Protein AF-A0AAQ4DDY5-F1 (afdb_monomer_lite)

Foldseek 3Di:
DVVVLCVVDFFPPADFQDPPAADADDQDWHWRKAWPVRFTWTWHQPLVQQWIWTDGPVDIDIAHLQQFPDKDWDADVVRNQFIWIWTFGGDDPVGTDIIIMTRHGPNHSVNVCVSSVD

pLDDT: mean 92.32, std 4.43, range [62.75, 96.56]

Secondary structure (DSSP, 8-state):
-HHHHHTT-S-TTPPPP-TT--PPPPSSPEEEEEETTS-EEEEEEEGGGTEEEEE-SS-EEEEEGGGEEEEEEEEETTEEEEEEEEEEESSSGGG-EEEEEEEEEHHHHHHHHHHHH-

InterPro domains:
  IPR039120 Ubiquitin domain-containing protein UBFD1 [PTHR16470] (1-117)
  IPR057455 UBFD1, PH-like C-terminal domain [PF25343] (5-118)

Sequence (118 aa):
KHKNIVADGVPEDAIPGILNVNDPLPTQPLKGMLNGLKQKVRLTFKLEKDEVWISTKEDTEKISIDVIQAVVSEPIEKHEEYHIMGLRVGPSEKLSVWTYIYWVPAQYVKAIKDHILG

Radius of gyration: 13.37 Å; chains: 1; bounding box: 35×29×31 Å

Organism: Amblyomma americanum (NCBI:txid6943)

Structure (mmCIF, N/CA/C/O backbone):
data_AF-A0AAQ4DDY5-F1
#
_entry.id   AF-A0AAQ4DDY5-F1
#
loop_
_atom_site.group_PDB
_atom_site.id
_atom_site.type_symbol
_atom_site.label_atom_id
_atom_site.label_alt_id
_atom_site.label_comp_id
_atom_site.label_asym_id
_atom_site.label_entity_id
_atom_site.label_seq_id
_atom_site.pdbx_PDB_ins_code
_atom_site.Cartn_x
_atom_site.Cartn_y
_atom_site.Cartn_z
_atom_site.occupancy
_atom_site.B_iso_or_equiv
_atom_site.auth_seq_id
_atom_site.auth_comp_id
_atom_site.auth_asym_id
_atom_site.auth_atom_id
_atom_site.pdbx_PDB_model_num
ATOM 1 N N . LYS A 1 1 ? 0.607 14.808 -10.013 1.00 62.75 1 LYS A N 1
ATOM 2 C CA . LYS A 1 1 ? 1.351 14.339 -8.816 1.00 62.75 1 LYS A CA 1
ATOM 3 C C . LYS A 1 1 ? 1.897 12.923 -9.007 1.00 62.75 1 LYS A C 1
ATOM 5 O O . LYS A 1 1 ? 3.100 12.776 -8.866 1.00 62.75 1 LYS A O 1
ATOM 10 N N . HIS A 1 2 ? 1.090 11.945 -9.444 1.00 84.25 2 HIS A N 1
ATOM 11 C CA . HIS A 1 2 ? 1.539 10.561 -9.699 1.00 84.25 2 HIS A CA 1
ATOM 12 C C . HIS A 1 2 ? 2.786 10.444 -10.600 1.00 84.25 2 HIS A C 1
ATOM 14 O O . HIS A 1 2 ? 3.753 9.793 -10.219 1.00 84.25 2 HIS A O 1
ATOM 20 N N . LYS A 1 3 ? 2.813 11.168 -11.734 1.00 77.44 3 LYS A N 1
ATOM 21 C CA . LYS A 1 3 ? 3.939 11.159 -12.692 1.00 77.44 3 LYS A CA 1
ATOM 22 C C . LYS A 1 3 ? 5.302 11.472 -12.059 1.00 77.44 3 LYS A C 1
ATOM 24 O O . LYS A 1 3 ? 6.290 10.855 -12.423 1.00 77.44 3 LYS A O 1
ATOM 29 N N . ASN A 1 4 ? 5.352 12.382 -11.083 1.00 84.81 4 ASN A N 1
ATOM 30 C CA . ASN A 1 4 ? 6.608 12.789 -10.444 1.00 84.81 4 ASN A CA 1
ATOM 31 C C . ASN A 1 4 ? 7.135 11.755 -9.443 1.00 84.81 4 ASN A C 1
ATOM 33 O O . ASN A 1 4 ? 8.293 11.840 -9.066 1.00 84.81 4 ASN A O 1
ATOM 37 N N . ILE A 1 5 ? 6.282 10.864 -8.934 1.00 87.75 5 ILE A N 1
ATOM 38 C CA . ILE A 1 5 ? 6.675 9.810 -7.987 1.00 87.75 5 ILE A CA 1
ATOM 39 C C . ILE A 1 5 ? 7.175 8.598 -8.767 1.00 87.75 5 ILE A C 1
ATOM 41 O O . ILE A 1 5 ? 8.190 8.016 -8.415 1.00 87.75 5 ILE A O 1
ATOM 45 N N . VAL A 1 6 ? 6.497 8.273 -9.869 1.00 88.88 6 VAL A N 1
ATOM 46 C CA . VAL A 1 6 ? 6.915 7.205 -10.783 1.00 88.88 6 VAL A CA 1
ATOM 47 C C . VAL A 1 6 ? 8.229 7.548 -11.494 1.00 88.88 6 VAL A C 1
ATOM 49 O O . VAL A 1 6 ? 9.063 6.674 -11.695 1.00 88.88 6 VAL A O 1
ATOM 52 N N . ALA A 1 7 ? 8.443 8.819 -11.849 1.00 87.44 7 ALA A N 1
ATOM 53 C CA . ALA A 1 7 ? 9.658 9.255 -12.539 1.00 87.44 7 ALA A CA 1
ATOM 54 C C . ALA A 1 7 ? 10.951 9.052 -11.728 1.00 87.44 7 ALA A C 1
ATOM 56 O O . ALA A 1 7 ? 12.015 8.938 -12.330 1.00 87.44 7 ALA A O 1
ATOM 57 N N . ASP A 1 8 ? 10.864 8.984 -10.395 1.00 87.94 8 ASP A N 1
ATOM 58 C CA . ASP A 1 8 ? 12.020 8.722 -9.525 1.00 87.94 8 ASP A CA 1
ATOM 59 C C . ASP A 1 8 ? 12.492 7.255 -9.602 1.00 87.94 8 ASP A C 1
ATOM 61 O O . ASP A 1 8 ? 13.575 6.932 -9.119 1.00 87.94 8 ASP A O 1
ATOM 65 N N . GLY A 1 9 ? 11.702 6.377 -10.230 1.00 89.88 9 GLY A N 1
ATOM 66 C CA . GLY A 1 9 ? 12.011 4.963 -10.403 1.00 89.88 9 GLY A CA 1
ATOM 67 C C . GLY A 1 9 ? 11.546 4.072 -9.250 1.00 89.88 9 GLY A C 1
ATOM 68 O O . GLY A 1 9 ? 10.992 4.526 -8.244 1.00 89.88 9 GLY A O 1
ATOM 69 N N . VAL A 1 10 ? 11.751 2.767 -9.442 1.00 91.94 10 VAL A N 1
ATOM 70 C CA . VAL A 1 10 ? 11.396 1.721 -8.475 1.00 91.94 10 VAL A CA 1
ATOM 71 C C . VAL A 1 10 ? 12.253 1.882 -7.208 1.00 91.94 10 VAL A C 1
ATOM 73 O O . VAL A 1 10 ? 13.475 2.004 -7.321 1.00 91.94 10 VAL A O 1
ATOM 76 N N . PRO A 1 11 ? 11.665 1.862 -5.997 1.00 92.56 11 PRO A N 1
ATOM 77 C CA . PRO A 1 11 ? 12.426 1.890 -4.751 1.00 92.56 11 PRO A CA 1
ATOM 78 C C . PRO A 1 11 ? 13.407 0.716 -4.641 1.00 92.56 11 PRO A C 1
ATOM 80 O O . PRO A 1 11 ? 13.063 -0.416 -4.963 1.00 92.56 11 PRO A O 1
ATOM 83 N N . GLU A 1 12 ? 14.609 0.955 -4.111 1.00 90.31 12 GLU A N 1
ATOM 84 C CA . GLU A 1 12 ? 15.647 -0.087 -3.967 1.00 90.31 12 GLU A CA 1
ATOM 85 C C . GLU A 1 12 ? 15.216 -1.281 -3.099 1.00 90.31 12 GLU A C 1
ATOM 87 O O . GLU A 1 12 ? 15.708 -2.393 -3.266 1.00 90.31 12 GLU A O 1
ATOM 92 N N . ASP A 1 13 ? 14.306 -1.052 -2.151 1.00 89.81 13 ASP A N 1
ATOM 93 C CA . ASP A 1 13 ? 13.753 -2.063 -1.251 1.00 89.81 13 ASP A CA 1
ATOM 94 C C . ASP A 1 13 ? 12.390 -2.607 -1.704 1.00 89.81 13 ASP A C 1
ATOM 96 O O . ASP A 1 13 ? 11.727 -3.301 -0.925 1.00 89.81 13 ASP A O 1
ATOM 100 N N . ALA A 1 14 ? 11.964 -2.290 -2.935 1.00 91.00 14 ALA A N 1
ATOM 101 C CA . ALA A 1 14 ? 10.747 -2.826 -3.529 1.00 91.00 14 ALA A CA 1
ATOM 102 C C . ALA A 1 14 ? 10.810 -4.352 -3.602 1.00 91.00 14 ALA A C 1
ATOM 104 O O . ALA A 1 14 ? 11.801 -4.953 -4.023 1.00 91.00 14 ALA A O 1
ATOM 105 N N . ILE A 1 15 ? 9.720 -4.990 -3.182 1.00 91.94 15 ILE A N 1
ATOM 106 C CA . ILE A 1 15 ? 9.529 -6.418 -3.421 1.00 91.94 15 ILE A CA 1
ATOM 107 C C . ILE A 1 15 ? 9.379 -6.615 -4.935 1.00 91.94 15 ILE A C 1
ATOM 109 O O . ILE A 1 15 ? 8.557 -5.917 -5.525 1.00 91.94 15 ILE A O 1
ATOM 113 N N . PRO A 1 16 ? 10.106 -7.560 -5.557 1.00 92.06 16 PRO A N 1
ATOM 114 C CA . PRO A 1 16 ? 9.982 -7.819 -6.985 1.00 92.06 16 PRO A CA 1
ATOM 115 C C . PRO A 1 16 ? 8.531 -8.075 -7.404 1.00 92.06 16 PRO A C 1
ATOM 117 O O . PRO A 1 16 ? 7.855 -8.947 -6.847 1.00 92.06 16 PRO A O 1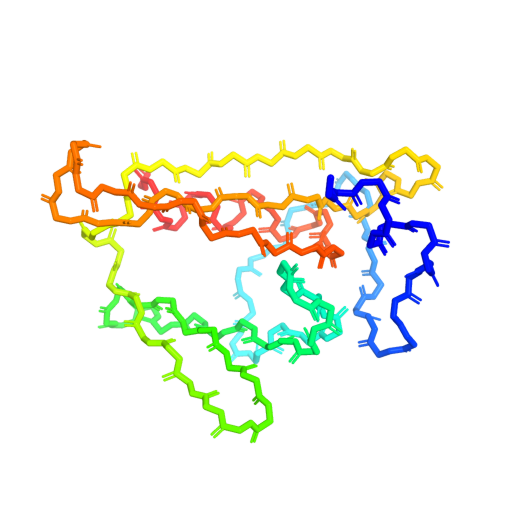
ATOM 120 N N . GLY A 1 17 ? 8.061 -7.309 -8.386 1.00 91.25 17 GLY A N 1
ATOM 121 C CA . GLY A 1 17 ? 6.783 -7.540 -9.048 1.00 91.25 17 GLY A CA 1
ATOM 122 C C . GLY A 1 17 ? 6.822 -8.799 -9.911 1.00 91.25 17 GLY A C 1
ATOM 123 O O . GLY A 1 17 ? 7.786 -9.023 -10.644 1.00 91.25 17 GLY A O 1
ATOM 124 N N . ILE A 1 18 ? 5.773 -9.620 -9.837 1.00 93.25 18 ILE A N 1
ATOM 125 C CA . ILE A 1 18 ? 5.608 -10.804 -10.687 1.00 93.25 18 ILE A CA 1
ATOM 126 C C . ILE A 1 18 ? 4.283 -10.682 -11.435 1.00 93.25 18 ILE A C 1
ATOM 128 O O . ILE A 1 18 ? 3.209 -10.647 -10.836 1.00 93.25 18 ILE A O 1
ATOM 132 N N . LEU A 1 19 ? 4.364 -10.611 -12.762 1.00 92.31 19 LEU A N 1
ATOM 133 C CA . LEU A 1 19 ? 3.193 -10.530 -13.631 1.00 92.31 19 LEU A CA 1
ATOM 134 C C . LEU A 1 19 ? 2.459 -11.870 -13.716 1.00 92.31 19 LEU A C 1
ATOM 136 O O . LEU A 1 19 ? 3.074 -12.933 -13.673 1.00 92.31 19 LEU A O 1
ATOM 140 N N . ASN A 1 20 ? 1.141 -11.804 -13.924 1.00 9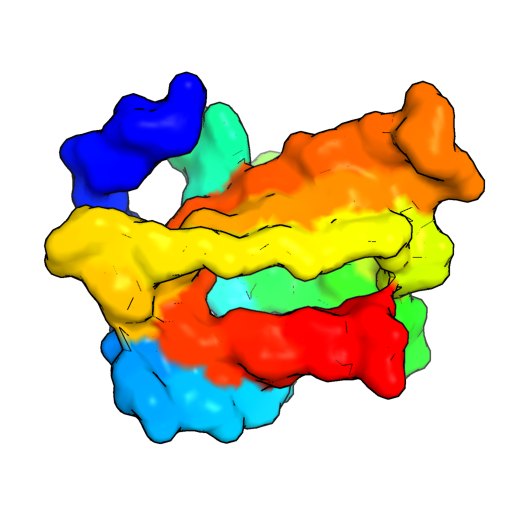0.81 20 ASN A N 1
ATOM 141 C CA . ASN A 1 20 ? 0.261 -12.962 -14.136 1.00 90.81 20 ASN A CA 1
ATOM 142 C C . ASN A 1 20 ? 0.246 -13.986 -12.985 1.00 90.81 20 ASN A C 1
ATOM 144 O O . ASN A 1 20 ? -0.177 -15.127 -13.173 1.00 90.81 20 ASN A O 1
ATOM 148 N N . VAL A 1 21 ? 0.676 -13.577 -11.792 1.00 93.50 21 VAL A N 1
ATOM 149 C CA . VAL A 1 21 ? 0.615 -14.367 -10.559 1.00 93.50 21 VAL A CA 1
ATOM 150 C C . VAL A 1 21 ? -0.362 -13.693 -9.602 1.00 93.50 21 VAL A C 1
ATOM 152 O O . VAL A 1 21 ? -0.495 -12.476 -9.613 1.00 93.50 21 VAL A O 1
ATOM 155 N N . ASN A 1 22 ? -1.073 -14.484 -8.800 1.00 92.81 22 ASN A N 1
ATOM 156 C CA . ASN A 1 22 ? -1.950 -13.987 -7.742 1.00 92.81 22 ASN A CA 1
ATOM 157 C C . ASN A 1 22 ? -1.531 -14.650 -6.433 1.00 92.81 22 ASN A C 1
ATOM 159 O O . ASN A 1 22 ? -1.990 -15.749 -6.119 1.00 92.81 22 ASN A O 1
ATOM 163 N N . ASP A 1 23 ? -0.640 -13.991 -5.704 1.00 93.94 23 ASP A N 1
ATOM 164 C CA . ASP A 1 23 ? -0.170 -14.478 -4.415 1.00 93.94 23 ASP A CA 1
ATOM 165 C C . ASP A 1 23 ? -1.165 -14.098 -3.310 1.00 93.94 23 ASP A C 1
ATOM 167 O O . ASP A 1 23 ? -1.776 -13.023 -3.360 1.00 93.94 23 ASP A O 1
ATOM 171 N N . PRO A 1 24 ? -1.339 -14.952 -2.287 1.00 93.06 24 PRO A N 1
ATOM 172 C CA . PRO A 1 24 ? -2.130 -14.591 -1.121 1.00 93.06 24 PRO A CA 1
ATOM 173 C C . PRO A 1 24 ? -1.490 -13.413 -0.376 1.00 93.06 24 PRO A C 1
ATOM 175 O O . PRO A 1 24 ? -0.285 -13.166 -0.480 1.00 93.06 24 PRO A O 1
ATOM 178 N N . LEU A 1 25 ? -2.289 -12.707 0.430 1.00 91.12 25 LEU A N 1
ATOM 179 C CA . LEU A 1 25 ? -1.754 -11.669 1.307 1.00 91.12 25 LEU A CA 1
ATOM 180 C C . LEU A 1 25 ? -0.682 -12.265 2.233 1.00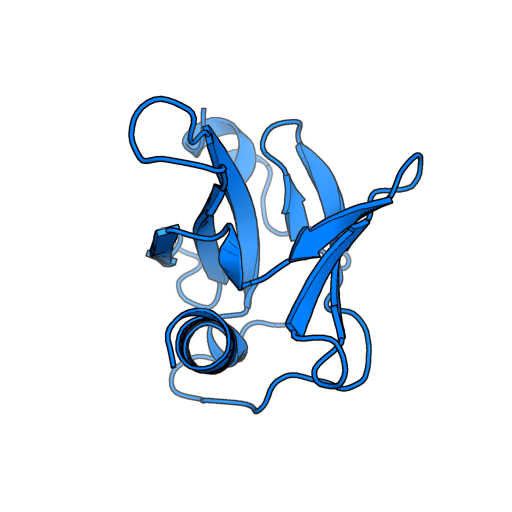 91.12 25 LEU A C 1
ATOM 182 O O . LEU A 1 25 ? -0.952 -13.248 2.931 1.00 91.12 25 LEU A O 1
ATOM 186 N N . PRO A 1 26 ? 0.534 -11.696 2.263 1.00 87.81 26 PRO A N 1
ATOM 187 C CA . PRO A 1 26 ? 1.601 -12.238 3.081 1.00 87.81 26 PRO A CA 1
ATOM 188 C C . PRO A 1 26 ? 1.346 -11.963 4.564 1.00 87.81 26 PRO A C 1
ATOM 190 O O . PRO A 1 26 ? 0.778 -10.942 4.950 1.00 87.81 26 PRO A O 1
ATOM 193 N N . THR A 1 27 ? 1.849 -12.851 5.422 1.00 86.69 27 THR A N 1
ATOM 194 C CA . THR A 1 27 ? 1.848 -12.652 6.883 1.00 86.69 27 THR A CA 1
ATOM 195 C C . THR A 1 27 ? 2.861 -11.595 7.330 1.00 86.69 27 THR A C 1
ATOM 197 O O . THR A 1 27 ? 2.757 -11.044 8.428 1.00 86.69 27 THR A O 1
ATOM 200 N N . GLN A 1 28 ? 3.852 -11.310 6.482 1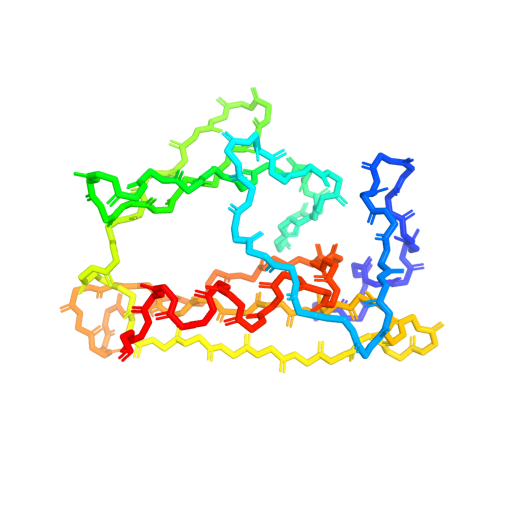.00 89.75 28 GLN A N 1
ATOM 201 C CA . GLN A 1 28 ? 4.856 -10.275 6.695 1.00 89.75 28 GLN A CA 1
ATOM 202 C C . GLN A 1 28 ? 4.450 -8.968 5.999 1.00 89.75 28 GLN A C 1
ATOM 204 O O . GLN A 1 28 ? 3.789 -9.013 4.963 1.00 89.75 28 GLN A O 1
ATOM 209 N N . PRO A 1 29 ? 4.877 -7.799 6.512 1.00 91.75 29 PRO A N 1
ATOM 210 C CA . PRO A 1 29 ? 4.581 -6.526 5.870 1.00 91.75 29 PRO A CA 1
ATOM 211 C C . PRO A 1 29 ? 5.158 -6.435 4.453 1.00 91.75 29 PRO A C 1
ATOM 213 O O . PRO A 1 29 ? 6.346 -6.699 4.241 1.00 91.75 29 PRO A O 1
ATOM 216 N N . LEU A 1 30 ? 4.346 -5.969 3.504 1.00 93.31 30 LEU A N 1
ATOM 217 C CA . LEU A 1 30 ? 4.832 -5.536 2.198 1.00 93.31 30 LEU A CA 1
ATOM 218 C C . LEU A 1 30 ? 5.642 -4.253 2.385 1.00 93.31 30 LEU A C 1
ATOM 220 O O . LEU A 1 30 ? 5.198 -3.328 3.062 1.00 93.31 30 LEU A O 1
ATOM 224 N N . LYS A 1 31 ? 6.831 -4.188 1.796 1.00 93.12 31 LYS A N 1
ATOM 225 C CA . LYS A 1 31 ? 7.791 -3.084 1.943 1.00 93.12 31 LYS A CA 1
ATOM 226 C C . LYS A 1 31 ? 8.250 -2.574 0.578 1.00 93.12 31 LYS A C 1
ATOM 228 O O . LYS A 1 31 ? 7.964 -3.199 -0.439 1.00 93.12 31 LYS A O 1
ATOM 233 N N . GLY A 1 32 ? 8.938 -1.432 0.586 1.00 90.31 32 GLY A N 1
ATOM 234 C CA . GLY A 1 32 ? 9.475 -0.806 -0.621 1.00 90.31 32 GLY A CA 1
ATOM 235 C C . GLY A 1 32 ? 8.423 -0.156 -1.515 1.00 90.31 32 GLY A C 1
ATOM 236 O O . GLY A 1 32 ? 8.582 -0.105 -2.727 1.00 90.31 32 GLY A O 1
ATOM 237 N N . MET A 1 33 ? 7.348 0.347 -0.909 1.00 95.31 33 MET A N 1
ATOM 238 C CA . MET A 1 33 ? 6.344 1.178 -1.573 1.00 95.31 33 MET A CA 1
ATOM 239 C C . MET A 1 33 ? 6.521 2.638 -1.158 1.00 95.31 33 MET A C 1
ATOM 241 O O . MET A 1 33 ? 7.167 2.933 -0.149 1.00 95.31 33 MET A O 1
ATOM 245 N N . LEU A 1 34 ? 5.901 3.555 -1.899 1.00 95.38 34 LEU A N 1
ATOM 246 C CA . LEU A 1 34 ? 5.881 4.981 -1.562 1.00 95.38 34 LEU A CA 1
ATOM 247 C C . LEU A 1 34 ? 4.453 5.473 -1.321 1.00 95.38 34 LEU A C 1
ATOM 249 O O . LEU A 1 34 ? 3.506 4.930 -1.883 1.00 95.38 34 LEU A O 1
ATOM 253 N N . ASN A 1 35 ? 4.294 6.528 -0.522 1.00 93.44 35 ASN A N 1
ATOM 254 C CA . ASN A 1 35 ? 3.037 7.277 -0.424 1.00 93.44 35 ASN A CA 1
ATOM 255 C C . ASN A 1 35 ? 3.033 8.512 -1.349 1.00 93.44 35 ASN A C 1
ATOM 257 O O . ASN A 1 35 ? 4.014 8.827 -2.027 1.00 93.44 35 ASN A O 1
ATOM 261 N N . GLY A 1 36 ? 1.931 9.270 -1.340 1.00 90.81 36 GLY A N 1
ATOM 262 C CA . GLY A 1 36 ? 1.796 10.525 -2.097 1.00 90.81 36 GLY A CA 1
ATOM 263 C C . GLY A 1 36 ? 2.804 11.631 -1.745 1.00 90.81 36 GLY A C 1
ATOM 264 O O . GLY A 1 36 ? 2.909 12.603 -2.494 1.00 90.81 36 GLY A O 1
ATOM 265 N N . LEU A 1 37 ? 3.546 11.482 -0.645 1.00 90.94 37 LEU A N 1
ATOM 266 C CA . LEU A 1 37 ? 4.612 12.379 -0.191 1.00 90.94 37 LEU A CA 1
ATOM 267 C C . LEU A 1 37 ? 6.020 11.827 -0.486 1.00 90.94 37 LEU A C 1
ATOM 269 O O . LEU A 1 37 ? 6.995 12.385 0.009 1.00 90.94 37 LEU A O 1
ATOM 273 N N . LYS A 1 38 ? 6.142 10.753 -1.284 1.00 91.62 38 LYS A N 1
ATOM 274 C CA . LYS A 1 38 ? 7.408 10.050 -1.581 1.00 91.62 38 LYS A CA 1
ATOM 275 C C . LYS A 1 38 ? 8.090 9.431 -0.353 1.00 91.62 38 LYS A C 1
ATOM 277 O O . LYS A 1 38 ? 9.275 9.116 -0.395 1.00 91.62 38 LYS A O 1
ATOM 282 N N . GLN A 1 39 ? 7.365 9.229 0.744 1.00 93.69 39 GLN A N 1
ATOM 283 C CA . GLN A 1 39 ? 7.902 8.533 1.910 1.00 93.69 39 GLN A CA 1
ATOM 284 C C . GLN A 1 39 ? 7.772 7.027 1.715 1.00 93.69 39 GLN A C 1
ATOM 286 O O . GLN A 1 39 ? 6.754 6.554 1.204 1.00 93.69 39 GLN A O 1
ATOM 291 N N . LYS A 1 40 ? 8.784 6.280 2.167 1.00 94.56 40 LYS A N 1
ATOM 292 C CA . LYS A 1 40 ? 8.733 4.818 2.195 1.00 94.56 40 LYS A CA 1
ATOM 293 C C . LYS A 1 40 ? 7.629 4.361 3.136 1.00 94.56 40 LYS A C 1
ATOM 295 O O . LYS A 1 40 ? 7.598 4.772 4.298 1.00 94.56 40 LYS A O 1
ATOM 300 N N . VAL A 1 41 ? 6.760 3.492 2.635 1.00 95.62 41 VAL A N 1
ATOM 301 C CA . VAL A 1 41 ? 5.679 2.888 3.410 1.00 95.62 41 VAL A CA 1
ATOM 302 C C . VAL A 1 41 ? 5.761 1.372 3.409 1.00 95.62 41 VAL A C 1
ATOM 304 O O . VAL A 1 41 ? 6.275 0.740 2.482 1.00 95.62 41 VAL A O 1
ATOM 307 N N . ARG A 1 42 ? 5.232 0.795 4.483 1.00 95.38 42 ARG A N 1
ATOM 308 C CA . ARG A 1 42 ? 5.010 -0.636 4.652 1.00 95.38 42 ARG A CA 1
ATOM 309 C C . ARG A 1 42 ? 3.521 -0.887 4.828 1.00 95.38 42 ARG A C 1
ATOM 311 O O . ARG A 1 42 ? 2.897 -0.207 5.640 1.00 95.38 42 ARG A O 1
ATOM 318 N N . LEU A 1 43 ? 2.977 -1.859 4.103 1.00 95.12 43 LEU A N 1
ATOM 319 C CA . LEU A 1 43 ? 1.599 -2.309 4.282 1.00 95.12 43 LEU A CA 1
ATOM 320 C C . LEU A 1 43 ? 1.587 -3.565 5.141 1.00 95.12 43 LEU A C 1
ATOM 322 O O . LEU A 1 43 ? 2.277 -4.534 4.833 1.00 95.12 43 LEU A O 1
ATOM 326 N N . THR A 1 44 ? 0.801 -3.552 6.211 1.00 95.56 44 THR A N 1
ATOM 327 C CA . THR A 1 44 ? 0.565 -4.734 7.046 1.00 95.56 44 THR A CA 1
ATOM 328 C C . THR A 1 44 ? -0.920 -5.049 7.055 1.00 95.56 44 THR A C 1
ATOM 330 O O . THR A 1 44 ? -1.723 -4.182 7.382 1.00 95.56 44 THR A O 1
ATOM 333 N N . PHE A 1 45 ? -1.273 -6.294 6.752 1.00 93.88 45 PHE A N 1
ATOM 334 C CA . PHE A 1 45 ? -2.653 -6.769 6.786 1.00 93.88 45 PHE A CA 1
ATOM 335 C C . PHE A 1 45 ? -2.891 -7.509 8.101 1.00 93.88 45 PHE A C 1
ATOM 337 O O . PHE A 1 45 ? -2.182 -8.463 8.431 1.00 93.88 45 PHE A O 1
ATOM 344 N N . LYS A 1 46 ? -3.852 -7.039 8.895 1.00 93.50 46 LYS A N 1
ATOM 345 C CA . LYS A 1 46 ? -4.293 -7.688 10.132 1.00 93.50 46 LYS A CA 1
ATOM 346 C C . LYS A 1 46 ? -5.636 -8.352 9.868 1.00 93.50 46 LYS A C 1
ATOM 348 O O . LYS A 1 46 ? -6.664 -7.821 10.263 1.00 93.50 46 LYS A O 1
ATOM 353 N N . LEU A 1 47 ? -5.584 -9.517 9.220 1.00 89.25 47 LEU A N 1
ATOM 354 C CA . LEU A 1 47 ? -6.768 -10.259 8.769 1.00 89.25 47 LEU A CA 1
ATOM 355 C C . LEU A 1 47 ? -7.761 -10.521 9.915 1.00 89.25 47 LEU A C 1
ATOM 357 O O . LEU A 1 47 ? -8.943 -10.284 9.767 1.00 89.25 47 LEU A O 1
ATOM 361 N N . GLU A 1 48 ? -7.268 -10.895 11.099 1.00 89.19 48 GLU A N 1
ATOM 362 C CA . GLU A 1 48 ? -8.098 -11.149 12.296 1.00 89.19 48 GLU A CA 1
ATOM 363 C C . GLU A 1 48 ? -8.841 -9.915 12.839 1.00 89.19 48 GLU A C 1
ATOM 365 O O . GLU A 1 48 ? -9.658 -10.026 13.751 1.00 89.19 48 GLU A O 1
ATOM 370 N N . LYS A 1 49 ? -8.480 -8.718 12.374 1.00 89.94 49 LYS A N 1
ATOM 371 C CA . LYS A 1 49 ? -9.052 -7.445 12.827 1.00 89.94 49 LYS A CA 1
ATOM 372 C C . LYS A 1 49 ? -9.706 -6.661 11.699 1.00 89.94 49 LYS A C 1
ATOM 374 O O . LYS A 1 49 ? -10.173 -5.560 11.965 1.00 89.94 49 LYS A O 1
ATOM 379 N N . ASP A 1 50 ? -9.659 -7.179 10.473 1.00 91.69 50 ASP A N 1
ATOM 380 C CA . ASP A 1 50 ? -10.067 -6.457 9.272 1.00 91.69 50 ASP A CA 1
ATOM 381 C C . ASP A 1 50 ? -9.455 -5.044 9.214 1.00 91.69 50 ASP A C 1
ATOM 383 O O . ASP A 1 50 ? -10.126 -4.036 8.989 1.00 91.69 50 ASP A O 1
ATOM 387 N N . GLU A 1 51 ? -8.142 -4.957 9.460 1.00 94.62 51 GLU A N 1
ATOM 388 C CA . GLU A 1 51 ? -7.384 -3.705 9.392 1.00 94.62 51 GLU A CA 1
ATOM 389 C C . GLU A 1 51 ? -6.240 -3.792 8.373 1.00 94.62 51 GLU A C 1
ATOM 391 O O . GLU A 1 51 ? -5.480 -4.766 8.317 1.00 94.62 51 GLU A O 1
ATOM 396 N N . VAL A 1 52 ? -6.037 -2.697 7.643 1.00 94.75 52 VAL A N 1
ATOM 397 C CA . VAL A 1 52 ? -4.855 -2.434 6.818 1.00 94.75 52 VAL A CA 1
ATOM 398 C C . VAL A 1 52 ? -4.051 -1.321 7.473 1.00 94.75 52 VAL A C 1
ATOM 400 O O . VAL A 1 52 ? -4.561 -0.237 7.746 1.00 94.75 52 VAL A O 1
ATOM 403 N N . TRP A 1 53 ? -2.780 -1.579 7.762 1.00 95.69 53 TRP A N 1
ATOM 404 C CA . TRP A 1 53 ? -1.893 -0.588 8.366 1.00 95.69 53 TRP A CA 1
ATOM 405 C C . TRP A 1 53 ? -0.923 -0.047 7.325 1.00 95.69 53 TRP A C 1
ATOM 407 O O . TRP A 1 53 ? -0.277 -0.827 6.621 1.00 95.69 53 TRP A O 1
ATOM 417 N N . ILE A 1 54 ? -0.786 1.276 7.276 1.00 95.56 54 ILE A N 1
ATOM 418 C CA . ILE A 1 54 ? 0.170 1.991 6.432 1.00 95.56 54 ILE A CA 1
ATOM 419 C C . ILE A 1 54 ? 1.209 2.633 7.349 1.00 95.56 54 ILE A C 1
ATOM 421 O O . ILE A 1 54 ? 0.944 3.622 8.029 1.00 95.56 54 ILE A O 1
ATOM 425 N N . SER A 1 55 ? 2.407 2.055 7.386 1.00 96.19 55 SER A N 1
ATOM 426 C CA . SER A 1 55 ? 3.482 2.496 8.279 1.00 96.19 55 SER A CA 1
ATOM 427 C C . SER A 1 55 ? 4.584 3.221 7.520 1.00 96.19 55 SER A C 1
ATOM 429 O O . SER A 1 55 ? 5.204 2.632 6.634 1.00 96.19 55 SER A O 1
ATOM 431 N N . THR A 1 56 ? 4.898 4.453 7.916 1.00 95.06 56 THR A N 1
ATOM 432 C CA . THR A 1 56 ? 6.139 5.141 7.533 1.00 95.06 56 THR A CA 1
ATOM 433 C C . THR A 1 56 ? 7.252 4.797 8.535 1.00 95.06 56 THR A C 1
ATOM 435 O O . THR A 1 56 ? 7.194 3.782 9.245 1.00 95.06 56 THR A O 1
ATOM 438 N N . LYS A 1 57 ? 8.333 5.582 8.562 1.00 92.38 57 LYS A N 1
ATOM 439 C CA . LYS A 1 57 ? 9.346 5.491 9.620 1.00 92.38 57 LYS A CA 1
ATOM 440 C C . LYS A 1 57 ? 8.878 6.213 10.888 1.00 92.38 57 LYS A C 1
ATOM 442 O O . LYS A 1 57 ? 9.256 5.815 11.984 1.00 92.38 57 LYS A O 1
ATOM 447 N N . GLU A 1 58 ? 8.084 7.260 10.718 1.00 93.38 58 GLU A N 1
ATOM 448 C CA . GLU A 1 58 ? 7.683 8.207 11.750 1.00 93.38 58 GLU A CA 1
ATOM 449 C C . GLU A 1 58 ? 6.341 7.842 12.387 1.00 93.38 58 GLU A C 1
ATOM 451 O O . GLU A 1 58 ? 6.145 8.115 13.567 1.00 93.38 58 GLU A O 1
ATOM 456 N N . ASP A 1 59 ? 5.434 7.231 11.623 1.00 94.75 59 ASP A N 1
ATOM 457 C CA . ASP A 1 59 ? 4.057 7.000 12.052 1.00 94.75 59 ASP A CA 1
ATOM 458 C C . ASP A 1 59 ? 3.462 5.708 11.464 1.00 94.75 59 ASP A C 1
ATOM 460 O O . ASP A 1 59 ? 4.018 5.077 10.558 1.00 94.75 59 ASP A O 1
ATOM 464 N N . THR A 1 60 ? 2.332 5.267 12.010 1.00 95.50 60 THR A N 1
ATOM 465 C CA . THR A 1 60 ? 1.533 4.153 11.501 1.00 95.50 60 THR A CA 1
ATOM 466 C C . THR A 1 60 ? 0.056 4.496 11.538 1.00 95.50 60 THR A C 1
ATOM 468 O O . THR A 1 60 ? -0.559 4.558 12.601 1.00 95.50 60 THR A O 1
ATOM 471 N N . GLU A 1 61 ? -0.523 4.615 10.350 1.00 94.25 61 GLU A N 1
ATOM 472 C CA . GLU A 1 61 ? -1.956 4.765 10.168 1.00 94.25 61 GLU A CA 1
ATOM 473 C C . GLU A 1 61 ? -2.616 3.383 10.171 1.00 94.25 61 GLU A C 1
ATOM 475 O O . GLU A 1 61 ? -2.183 2.476 9.457 1.00 94.25 61 GLU A O 1
ATOM 480 N N . LYS A 1 62 ? -3.658 3.212 10.986 1.00 95.50 62 LYS A N 1
ATOM 481 C CA . LYS A 1 62 ? -4.448 1.979 11.058 1.00 95.50 62 LYS A CA 1
ATOM 482 C C . LYS A 1 62 ? -5.809 2.252 10.447 1.00 95.50 62 LYS A C 1
ATOM 484 O O . LYS A 1 62 ? -6.557 3.075 10.968 1.00 95.50 62 LYS A O 1
ATOM 489 N N . ILE A 1 63 ? -6.109 1.572 9.352 1.00 95.00 63 ILE A N 1
ATOM 490 C CA . ILE A 1 63 ? -7.334 1.767 8.589 1.00 95.00 63 ILE A CA 1
ATOM 491 C C . ILE A 1 63 ? -8.167 0.500 8.735 1.00 95.00 63 ILE A C 1
ATOM 493 O O . ILE A 1 63 ? -7.737 -0.574 8.321 1.00 95.00 63 ILE A O 1
ATOM 497 N N . SER A 1 64 ? -9.348 0.621 9.333 1.00 94.69 64 SER A N 1
ATOM 498 C CA . SER A 1 64 ? -10.342 -0.454 9.311 1.00 94.69 64 SER A CA 1
ATOM 499 C C . SER A 1 64 ? -10.883 -0.619 7.889 1.00 94.69 64 SER A C 1
ATOM 501 O O . SER A 1 64 ? -11.103 0.372 7.191 1.00 94.69 64 SER A O 1
ATOM 503 N N . ILE A 1 65 ? -11.100 -1.858 7.455 1.00 93.06 65 ILE A N 1
ATOM 504 C CA . ILE A 1 65 ? -11.671 -2.165 6.139 1.00 93.06 65 ILE A CA 1
ATOM 505 C C . ILE A 1 65 ? -13.071 -1.551 5.986 1.00 93.06 65 ILE A C 1
ATOM 507 O O . ILE A 1 65 ? -13.383 -1.042 4.913 1.00 93.06 65 ILE A O 1
ATOM 511 N N . ASP A 1 66 ? -13.846 -1.452 7.070 1.00 92.25 66 ASP A N 1
ATOM 512 C CA . ASP A 1 66 ? -15.203 -0.879 7.076 1.00 92.25 66 ASP A CA 1
ATOM 513 C C . ASP A 1 66 ? -15.266 0.581 6.601 1.00 92.25 66 ASP A C 1
ATOM 515 O O . ASP A 1 66 ? -16.306 1.053 6.138 1.00 92.25 66 ASP A O 1
ATOM 519 N N . VAL A 1 67 ? -14.163 1.328 6.721 1.00 93.50 67 VAL A N 1
ATOM 520 C CA . VAL A 1 67 ? -14.087 2.724 6.260 1.00 93.50 67 VAL A CA 1
ATOM 521 C C . VAL A 1 67 ? -13.475 2.859 4.864 1.00 93.50 67 VAL A C 1
ATOM 523 O O . VAL A 1 67 ? -13.361 3.978 4.355 1.00 93.50 67 VAL A O 1
ATOM 526 N N . ILE A 1 68 ? -13.071 1.757 4.226 1.00 94.56 68 ILE A N 1
ATOM 527 C CA . ILE A 1 68 ? -12.557 1.754 2.855 1.00 94.56 68 ILE A CA 1
ATOM 528 C C . ILE A 1 68 ? -13.730 1.577 1.894 1.00 94.56 68 ILE A C 1
ATOM 530 O O . ILE A 1 68 ? -14.324 0.516 1.772 1.00 94.56 68 ILE A O 1
ATOM 534 N N . GLN A 1 69 ? -14.056 2.638 1.167 1.00 92.94 69 GLN A N 1
ATOM 535 C CA . GLN A 1 69 ? -15.230 2.672 0.295 1.00 92.94 69 GLN A CA 1
ATOM 536 C C . GLN A 1 69 ? -14.943 2.212 -1.128 1.00 92.94 69 GLN A C 1
ATOM 538 O O . GLN A 1 69 ? -15.861 1.863 -1.863 1.00 92.94 69 GLN A O 1
ATOM 543 N N . ALA A 1 70 ? -13.686 2.312 -1.560 1.00 93.25 70 ALA A N 1
ATOM 544 C CA . ALA A 1 70 ? -13.273 1.907 -2.893 1.00 93.25 70 ALA A CA 1
ATOM 545 C C . ALA A 1 70 ? -11.776 1.603 -2.931 1.00 93.25 70 ALA A C 1
ATOM 547 O O . ALA A 1 70 ? -10.976 2.270 -2.269 1.00 93.25 70 ALA A O 1
ATOM 548 N N . VAL A 1 71 ? -11.408 0.646 -3.781 1.00 95.25 71 VAL A N 1
ATOM 549 C CA . VAL A 1 71 ? -10.020 0.322 -4.114 1.00 95.25 71 VAL A CA 1
ATOM 550 C C . VAL A 1 71 ? -9.851 0.404 -5.625 1.00 95.25 71 VAL A C 1
ATOM 552 O O . VAL A 1 71 ? -10.523 -0.301 -6.375 1.00 95.25 71 VAL A O 1
ATOM 555 N N . VAL A 1 72 ? -8.931 1.248 -6.081 1.00 95.94 72 VAL A N 1
ATOM 556 C CA . VAL A 1 72 ? -8.540 1.351 -7.493 1.00 95.94 72 VAL A CA 1
ATOM 557 C C . VAL A 1 72 ? -7.083 0.948 -7.652 1.00 95.94 72 VAL A C 1
ATOM 559 O O . VAL A 1 72 ? -6.280 1.106 -6.734 1.00 95.94 72 VAL A O 1
ATOM 562 N N . SER A 1 73 ? -6.730 0.411 -8.816 1.00 95.56 73 SER A N 1
ATOM 563 C CA . SER A 1 73 ? -5.340 0.095 -9.136 1.00 95.56 73 SER A CA 1
ATOM 564 C C . SER A 1 73 ? -5.076 0.271 -10.622 1.00 95.56 73 SER A C 1
ATOM 566 O O . SER A 1 73 ? -5.855 -0.237 -11.428 1.00 95.56 73 SER A O 1
ATOM 568 N N . GLU A 1 74 ? -3.944 0.861 -10.973 1.00 95.38 74 GLU A N 1
ATOM 569 C CA . GLU A 1 74 ? -3.497 1.019 -12.359 1.00 95.38 74 GLU A CA 1
ATOM 570 C C . GLU A 1 74 ? -2.045 0.545 -12.491 1.00 95.38 74 GLU A C 1
ATOM 572 O O . GLU A 1 74 ? -1.242 0.858 -11.607 1.00 95.38 74 GLU A O 1
ATOM 577 N N . PRO A 1 75 ? -1.696 -0.222 -13.539 1.00 95.44 75 PRO A N 1
ATOM 578 C CA . PRO A 1 75 ? -0.312 -0.608 -13.792 1.00 95.44 75 PRO A CA 1
ATOM 579 C C . PRO A 1 75 ? 0.540 0.625 -14.117 1.00 95.44 75 PRO A C 1
ATOM 581 O O . PRO A 1 75 ? 0.060 1.598 -14.704 1.00 95.44 75 PRO A O 1
ATOM 584 N N . ILE A 1 76 ? 1.812 0.593 -13.728 1.00 94.50 76 ILE A N 1
ATOM 585 C CA . ILE A 1 76 ? 2.754 1.678 -14.000 1.00 94.50 76 ILE A CA 1
ATOM 586 C C . ILE A 1 76 ? 3.337 1.502 -15.406 1.00 94.50 76 ILE A C 1
ATOM 588 O O . ILE A 1 76 ? 3.849 0.444 -15.758 1.00 94.50 76 ILE A O 1
ATOM 592 N N . GLU A 1 77 ? 3.295 2.556 -16.223 1.00 90.69 77 GLU A N 1
ATOM 593 C CA . GLU A 1 77 ? 3.869 2.526 -17.573 1.00 90.69 77 GLU A CA 1
ATOM 594 C C . GLU A 1 77 ? 5.368 2.171 -17.519 1.00 90.69 77 GLU A C 1
ATOM 596 O O . GLU A 1 77 ? 6.120 2.778 -16.754 1.00 90.69 77 GLU A O 1
ATOM 601 N N . LYS A 1 78 ? 5.799 1.205 -18.348 1.00 91.06 78 LYS A N 1
ATOM 602 C CA . LYS A 1 78 ? 7.161 0.618 -18.386 1.00 91.06 78 LYS A CA 1
ATOM 603 C C . LYS A 1 78 ? 7.554 -0.236 -17.171 1.00 91.06 78 LYS A C 1
ATOM 605 O O . LYS A 1 78 ? 8.648 -0.789 -17.175 1.00 91.06 78 LYS A O 1
ATOM 610 N N . HIS A 1 79 ? 6.671 -0.356 -16.186 1.00 93.44 79 HIS A N 1
ATOM 611 C CA . HIS A 1 79 ? 6.841 -1.134 -14.962 1.00 93.44 79 HIS A CA 1
ATOM 612 C C . HIS A 1 79 ? 5.523 -1.836 -14.624 1.00 93.44 79 HIS A C 1
ATOM 614 O O . HIS A 1 79 ? 4.950 -1.635 -13.553 1.00 93.44 79 HIS A O 1
ATOM 620 N N . GLU A 1 80 ? 4.994 -2.603 -15.579 1.00 93.94 80 GLU A N 1
ATOM 621 C CA . GLU A 1 80 ? 3.674 -3.238 -15.476 1.00 93.94 80 GLU A CA 1
ATOM 622 C C . GLU A 1 80 ? 3.598 -4.235 -14.314 1.00 93.94 80 GLU A C 1
ATOM 624 O O . GLU A 1 80 ? 2.519 -4.512 -13.797 1.00 93.94 80 GLU A O 1
ATOM 629 N N . GLU A 1 81 ? 4.745 -4.745 -13.862 1.00 95.25 81 GLU A N 1
ATOM 630 C CA . GLU A 1 81 ? 4.877 -5.586 -12.676 1.00 95.25 81 GLU A CA 1
ATOM 631 C C . GLU A 1 81 ? 4.573 -4.843 -11.360 1.00 95.25 81 GLU A C 1
ATOM 633 O O . GLU A 1 81 ? 4.457 -5.468 -10.301 1.00 95.25 81 GLU A O 1
ATOM 638 N N . TYR A 1 82 ? 4.383 -3.523 -11.429 1.00 96.50 82 TYR A N 1
ATOM 639 C CA . TYR A 1 82 ? 3.988 -2.664 -10.326 1.00 96.50 82 TYR A CA 1
ATOM 640 C C . TYR A 1 82 ? 2.737 -1.850 -10.647 1.00 96.50 82 TYR A C 1
ATOM 642 O O . TYR A 1 82 ? 2.480 -1.431 -11.774 1.00 96.50 82 TYR A O 1
ATOM 650 N N . HIS A 1 83 ? 1.974 -1.558 -9.601 1.00 96.56 83 HIS A N 1
ATOM 651 C CA . HIS A 1 83 ? 0.753 -0.776 -9.679 1.00 96.56 83 HIS A CA 1
ATOM 652 C C . HIS A 1 83 ? 0.813 0.459 -8.779 1.00 96.56 83 HIS A C 1
ATOM 654 O O . HIS A 1 83 ? 1.447 0.480 -7.718 1.00 96.56 83 HIS A O 1
ATOM 660 N N . ILE A 1 84 ? 0.083 1.490 -9.193 1.00 96.44 84 ILE A N 1
ATOM 661 C CA . ILE A 1 84 ? -0.402 2.545 -8.308 1.00 96.44 84 ILE A CA 1
ATOM 662 C C . ILE A 1 84 ? -1.736 2.062 -7.760 1.00 96.44 84 ILE A C 1
ATOM 664 O O . ILE A 1 84 ? -2.647 1.763 -8.528 1.00 96.44 84 ILE A O 1
ATOM 668 N N . MET A 1 85 ? -1.859 1.996 -6.441 1.00 96.31 85 MET A N 1
ATOM 669 C CA . MET A 1 85 ? -3.084 1.608 -5.756 1.00 96.31 85 MET A CA 1
ATOM 670 C C . MET A 1 85 ? -3.656 2.806 -5.005 1.00 96.31 85 MET A C 1
ATOM 672 O O . MET A 1 85 ? -2.934 3.512 -4.306 1.00 96.31 85 MET A O 1
ATOM 676 N N . GLY A 1 86 ? -4.953 3.047 -5.153 1.00 95.88 86 GLY A N 1
ATOM 677 C CA . GLY A 1 86 ? -5.685 4.085 -4.438 1.00 95.88 86 GLY A CA 1
ATOM 678 C C . GLY A 1 86 ? -6.741 3.465 -3.535 1.00 95.88 86 GLY A C 1
ATOM 679 O O . GLY A 1 86 ? -7.562 2.680 -4.002 1.00 95.88 86 GLY A O 1
ATOM 680 N N . LEU A 1 87 ? -6.737 3.844 -2.262 1.00 95.19 87 LEU A N 1
ATOM 681 C CA . LEU A 1 87 ? -7.767 3.500 -1.286 1.00 95.19 87 LEU A CA 1
ATOM 682 C C . LEU A 1 87 ? -8.600 4.751 -1.005 1.00 95.19 87 LEU A C 1
ATOM 684 O O . LEU A 1 87 ? -8.043 5.782 -0.629 1.00 95.19 87 LEU A O 1
ATOM 688 N N . ARG A 1 88 ? -9.920 4.686 -1.188 1.00 95.38 88 ARG A N 1
ATOM 689 C CA . ARG A 1 88 ? -10.834 5.768 -0.801 1.00 95.38 88 ARG A CA 1
ATOM 690 C C . ARG A 1 88 ? -11.290 5.522 0.633 1.00 95.38 88 ARG A C 1
ATOM 692 O O . ARG A 1 88 ? -12.150 4.678 0.860 1.00 95.38 88 ARG A O 1
ATOM 699 N N . VAL A 1 89 ? -10.705 6.239 1.585 1.00 94.50 89 VAL A N 1
ATOM 700 C CA . VAL A 1 89 ? -10.874 6.002 3.025 1.00 94.50 89 VAL A CA 1
ATOM 701 C C . VAL A 1 89 ? -11.706 7.114 3.651 1.00 94.50 89 VAL A C 1
ATOM 703 O O . VAL A 1 89 ? -11.394 8.290 3.483 1.00 94.50 89 VAL A O 1
ATOM 706 N N . GLY A 1 90 ? -12.759 6.766 4.385 1.00 93.00 90 GLY A N 1
ATOM 707 C CA . GLY A 1 90 ? -13.511 7.706 5.211 1.00 93.00 90 GLY A CA 1
ATOM 708 C C . GLY A 1 90 ? -14.894 7.195 5.617 1.00 93.00 90 GLY A C 1
ATOM 709 O O . GLY A 1 90 ? -15.384 6.207 5.073 1.00 93.00 90 GLY A O 1
ATOM 710 N N . PRO A 1 91 ? -15.575 7.894 6.539 1.00 87.69 91 PRO A N 1
ATOM 711 C CA . PRO A 1 91 ? -16.831 7.423 7.129 1.00 87.69 91 PRO A CA 1
ATOM 712 C C . PRO A 1 91 ? -18.041 7.533 6.188 1.00 87.69 91 PRO A C 1
ATOM 714 O O . PRO A 1 91 ? -19.087 6.951 6.446 1.00 87.69 91 PRO A O 1
ATOM 717 N N . SER A 1 92 ? -17.945 8.334 5.124 1.00 87.81 92 SER A N 1
ATOM 718 C CA . SER A 1 92 ? -18.999 8.496 4.114 1.00 87.81 92 SER A CA 1
ATOM 719 C C . SER A 1 92 ? -18.412 9.010 2.804 1.00 87.81 92 SER A C 1
ATOM 721 O O . SER A 1 92 ? -17.290 9.522 2.796 1.00 87.81 92 SER A O 1
ATOM 723 N N . GLU A 1 93 ? -19.139 8.887 1.695 1.00 82.75 93 GLU A N 1
ATOM 724 C CA . GLU A 1 93 ? -18.650 9.301 0.372 1.00 82.75 93 GLU A CA 1
ATOM 725 C C . GLU A 1 93 ? -18.156 10.754 0.347 1.00 82.75 93 GLU A C 1
ATOM 727 O O . GLU A 1 93 ? -17.085 11.040 -0.187 1.00 82.75 93 GLU A O 1
ATOM 732 N N . LYS A 1 94 ? -18.871 11.656 1.029 1.00 87.06 94 LYS A N 1
ATOM 733 C CA . LYS A 1 94 ? -18.542 13.088 1.101 1.00 87.06 94 LYS A CA 1
ATOM 734 C C . LYS A 1 94 ? -17.335 13.416 1.983 1.00 87.06 94 LYS A C 1
ATOM 736 O O . LYS A 1 94 ? -16.782 14.502 1.852 1.00 87.06 94 LYS A O 1
ATOM 741 N N . LEU A 1 95 ? -16.962 12.519 2.895 1.00 89.19 95 LEU A N 1
ATOM 742 C CA . LEU A 1 95 ? -15.860 12.707 3.849 1.00 89.19 95 LEU A CA 1
ATOM 743 C C . LEU A 1 95 ? -14.677 11.779 3.563 1.00 89.19 95 LEU A C 1
ATOM 745 O O . LEU A 1 95 ? -13.764 11.676 4.378 1.00 89.19 95 LEU A O 1
ATOM 749 N N . SER A 1 96 ? -14.710 11.080 2.431 1.00 92.62 96 SER A N 1
ATOM 750 C CA . SER A 1 96 ? -13.657 10.155 2.049 1.00 92.62 96 SER A CA 1
ATOM 751 C C . SER A 1 96 ? -12.504 10.858 1.341 1.00 92.62 96 SER A C 1
ATOM 753 O O . SER A 1 96 ? -12.695 11.812 0.585 1.00 92.62 96 SER A O 1
ATOM 755 N N . VAL A 1 97 ? -11.290 10.377 1.591 1.00 93.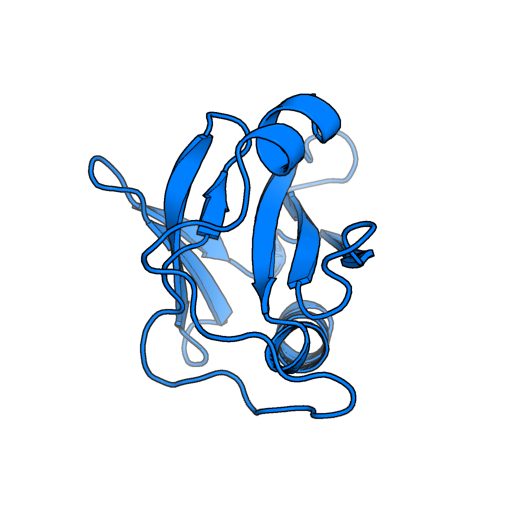56 97 VAL A N 1
ATOM 756 C CA . VAL A 1 97 ? -10.051 10.868 0.990 1.00 93.56 97 VAL A CA 1
ATOM 757 C C . VAL A 1 97 ? -9.337 9.736 0.265 1.00 93.56 97 VAL A C 1
ATOM 759 O O . VAL A 1 97 ? -9.402 8.577 0.667 1.00 93.56 97 VAL A O 1
ATOM 762 N N . TRP A 1 98 ? -8.660 10.069 -0.832 1.00 94.19 98 TRP A N 1
ATOM 763 C CA . TRP A 1 98 ? -7.850 9.102 -1.564 1.00 94.19 98 TRP A CA 1
ATOM 764 C C . TRP A 1 98 ? -6.449 8.994 -0.965 1.00 94.19 98 TRP A C 1
ATOM 766 O O . TRP A 1 98 ? -5.655 9.933 -1.052 1.00 94.19 98 TRP A O 1
ATOM 776 N N . THR A 1 99 ? -6.128 7.815 -0.448 1.00 93.12 99 THR A N 1
ATOM 777 C CA . THR A 1 99 ? -4.785 7.423 -0.026 1.00 93.12 99 THR A CA 1
ATOM 778 C C . THR A 1 99 ? -4.141 6.602 -1.136 1.00 93.12 99 THR A C 1
ATOM 780 O O . THR A 1 99 ? -4.576 5.493 -1.437 1.00 93.12 99 THR A O 1
ATOM 783 N N . TYR A 1 100 ? -3.107 7.157 -1.773 1.00 95.19 100 TYR A N 1
ATOM 784 C CA . TYR A 1 100 ? -2.387 6.499 -2.866 1.00 95.19 100 TYR A CA 1
ATOM 785 C C . TYR A 1 100 ? -1.080 5.871 -2.386 1.00 95.19 100 TYR A C 1
ATOM 787 O O . TYR A 1 100 ? -0.259 6.540 -1.749 1.00 95.19 100 TYR A O 1
ATOM 795 N N . ILE A 1 101 ? -0.877 4.618 -2.778 1.00 95.94 101 ILE A N 1
ATOM 796 C CA . ILE A 1 101 ? 0.328 3.824 -2.566 1.00 95.94 101 ILE A CA 1
ATOM 797 C C . ILE A 1 101 ? 0.914 3.488 -3.939 1.00 95.94 101 ILE A C 1
ATOM 799 O O . ILE A 1 101 ? 0.205 3.064 -4.849 1.00 95.94 101 ILE A O 1
ATOM 803 N N . TYR A 1 102 ? 2.211 3.701 -4.098 1.00 95.56 102 TYR A N 1
ATOM 804 C CA . TYR A 1 102 ? 2.934 3.510 -5.353 1.00 95.56 102 TYR A CA 1
ATOM 805 C C . TYR A 1 102 ? 3.856 2.304 -5.239 1.00 95.56 102 TYR A C 1
ATOM 807 O O . TYR A 1 102 ? 4.331 1.999 -4.142 1.00 95.56 102 TYR A O 1
ATOM 815 N N . TRP A 1 103 ? 4.153 1.688 -6.384 1.00 96.06 103 TRP A N 1
ATOM 816 C CA . TRP A 1 103 ? 5.042 0.529 -6.491 1.00 96.06 103 TRP A CA 1
ATOM 817 C C . TRP A 1 103 ? 4.510 -0.712 -5.762 1.00 96.06 103 TRP A C 1
ATOM 819 O O . TRP A 1 103 ? 5.270 -1.486 -5.188 1.00 96.06 103 TRP A O 1
ATOM 829 N N . VAL A 1 104 ? 3.187 -0.904 -5.774 1.00 96.19 104 VAL A N 1
ATOM 830 C CA . VAL A 1 104 ? 2.557 -2.112 -5.225 1.00 96.19 104 VAL A CA 1
ATOM 831 C C . VAL A 1 104 ? 2.827 -3.277 -6.183 1.00 96.19 104 VAL A C 1
ATOM 833 O O . VAL A 1 104 ? 2.463 -3.156 -7.353 1.00 96.19 104 VAL A O 1
ATOM 836 N N . PRO A 1 105 ? 3.435 -4.392 -5.742 1.00 96.00 105 PRO A N 1
ATOM 837 C CA . PRO A 1 105 ? 3.722 -5.517 -6.631 1.00 96.00 105 PRO A CA 1
ATOM 838 C C . PRO A 1 105 ? 2.429 -6.136 -7.181 1.00 96.00 105 PRO A C 1
ATOM 840 O O . PRO A 1 105 ? 1.494 -6.401 -6.415 1.00 96.00 105 PRO A O 1
ATOM 843 N N . ALA A 1 106 ? 2.374 -6.367 -8.496 1.00 96.00 106 ALA A N 1
ATOM 844 C CA . ALA A 1 106 ? 1.172 -6.810 -9.206 1.00 96.00 106 ALA A CA 1
ATOM 845 C C . ALA A 1 106 ? 0.555 -8.088 -8.613 1.00 96.00 106 ALA A C 1
ATOM 847 O O . ALA A 1 106 ? -0.669 -8.188 -8.507 1.00 96.00 106 ALA A O 1
ATOM 848 N N . GLN A 1 107 ? 1.391 -9.017 -8.140 1.00 95.56 107 GLN A N 1
ATOM 849 C CA . GLN A 1 107 ? 0.950 -10.305 -7.616 1.00 95.56 107 GLN A CA 1
ATOM 850 C C . GLN A 1 107 ? 0.058 -10.216 -6.373 1.00 95.56 107 GLN A C 1
ATOM 852 O O . GLN A 1 107 ? -0.726 -11.128 -6.126 1.00 95.56 107 GLN A O 1
ATOM 857 N N . TYR A 1 108 ? 0.133 -9.122 -5.607 1.00 95.69 108 TYR A N 1
ATOM 858 C CA . TYR A 1 108 ? -0.685 -8.932 -4.405 1.00 95.69 108 TYR A CA 1
ATOM 859 C C . TYR A 1 108 ? -1.937 -8.091 -4.657 1.00 95.69 108 TYR A C 1
ATOM 861 O O . TYR A 1 108 ? -2.844 -8.092 -3.830 1.00 95.69 108 TYR A O 1
ATOM 869 N N . VAL A 1 109 ? -2.027 -7.375 -5.784 1.00 94.94 109 VAL A N 1
ATOM 870 C CA . VAL A 1 109 ? -3.111 -6.409 -6.044 1.00 94.94 109 VAL A CA 1
ATOM 871 C C . VAL A 1 109 ? -4.483 -7.069 -5.961 1.00 94.94 109 VAL A C 1
ATOM 873 O O . VAL A 1 109 ? -5.401 -6.503 -5.365 1.00 94.94 109 VAL A O 1
ATOM 876 N N . LYS A 1 110 ? -4.625 -8.272 -6.528 1.00 94.62 110 LYS A N 1
ATOM 877 C CA . LYS A 1 110 ? -5.885 -9.017 -6.476 1.00 94.62 110 LYS A CA 1
ATOM 878 C C . LYS A 1 110 ? -6.246 -9.399 -5.040 1.00 94.62 110 LYS A C 1
ATOM 880 O O . LYS A 1 110 ? -7.340 -9.079 -4.596 1.00 94.62 110 LYS A O 1
ATOM 885 N N . ALA A 1 111 ? -5.316 -10.002 -4.301 1.00 94.25 111 ALA A N 1
ATOM 886 C CA . ALA A 1 111 ? -5.557 -10.424 -2.924 1.00 94.25 111 ALA A CA 1
ATOM 887 C C . ALA A 1 111 ? -5.881 -9.243 -1.990 1.00 94.25 111 ALA A C 1
ATOM 889 O O . ALA A 1 111 ? -6.718 -9.375 -1.103 1.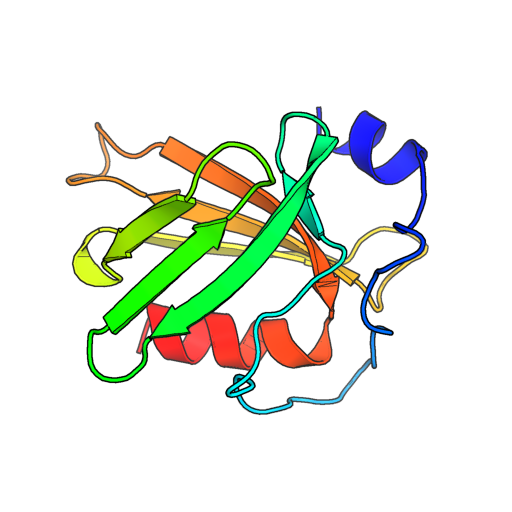00 94.25 111 ALA A O 1
ATOM 890 N N . ILE A 1 112 ? -5.269 -8.073 -2.215 1.00 93.62 112 ILE A N 1
ATOM 891 C CA . ILE A 1 112 ? -5.587 -6.844 -1.475 1.00 93.62 112 ILE A CA 1
ATOM 892 C C . ILE A 1 112 ? -7.025 -6.398 -1.752 1.00 93.62 112 ILE A C 1
ATOM 894 O O . ILE A 1 112 ? -7.752 -6.075 -0.816 1.00 93.62 112 ILE A O 1
ATOM 898 N N . LYS A 1 113 ? -7.441 -6.378 -3.022 1.00 94.12 113 LYS A N 1
ATOM 899 C CA . LYS A 1 113 ? -8.809 -5.998 -3.397 1.00 94.12 113 LYS A CA 1
ATOM 900 C C . LYS A 1 113 ? -9.842 -6.960 -2.832 1.00 94.12 113 LYS A C 1
ATOM 902 O O . LYS A 1 113 ? -10.788 -6.488 -2.219 1.00 94.12 113 LYS A O 1
ATOM 907 N N . ASP A 1 114 ? -9.630 -8.261 -3.013 1.00 92.88 114 ASP A N 1
ATOM 908 C CA . ASP A 1 114 ? -10.539 -9.304 -2.532 1.00 92.88 114 ASP A CA 1
ATOM 909 C C . ASP A 1 114 ? -10.682 -9.240 -1.001 1.00 92.88 114 ASP A C 1
ATOM 911 O O . ASP A 1 114 ? -11.771 -9.374 -0.462 1.00 92.88 114 ASP A O 1
ATOM 915 N N . HIS A 1 115 ? -9.593 -8.973 -0.273 1.00 90.25 115 HIS A N 1
ATOM 916 C CA . HIS A 1 115 ? -9.668 -8.850 1.183 1.00 90.25 115 HIS A CA 1
ATOM 917 C C . HIS A 1 115 ? -10.420 -7.595 1.646 1.00 90.25 115 HIS A C 1
ATOM 919 O O . HIS A 1 115 ? -11.125 -7.650 2.646 1.00 90.25 115 HIS A O 1
ATOM 925 N N . ILE A 1 116 ? -10.264 -6.467 0.945 1.00 89.25 116 ILE A N 1
ATOM 926 C CA . ILE A 1 116 ? -10.889 -5.194 1.332 1.00 89.25 116 ILE A CA 1
ATOM 927 C C . ILE A 1 116 ? -12.357 -5.113 0.891 1.00 89.25 116 ILE A C 1
ATOM 929 O O . ILE A 1 116 ? -13.167 -4.511 1.586 1.00 89.25 116 ILE A O 1
ATOM 933 N N . LEU A 1 117 ? -12.700 -5.649 -0.281 1.00 87.50 117 LEU A N 1
ATOM 934 C CA . LEU A 1 117 ? -14.033 -5.495 -0.872 1.00 87.50 117 LEU A CA 1
ATOM 935 C C . LEU A 1 117 ? -14.954 -6.702 -0.636 1.00 87.50 117 LEU A C 1
ATOM 937 O O . LEU A 1 117 ? -16.155 -6.572 -0.880 1.00 87.50 117 LEU A O 1
ATOM 941 N N . GLY A 1 118 ? -14.417 -7.824 -0.143 1.00 78.12 118 GLY A N 1
ATOM 942 C CA . GLY A 1 118 ? -15.132 -9.102 -0.038 1.00 78.12 118 GLY A CA 1
ATOM 943 C C . GLY A 1 118 ? -15.380 -9.746 -1.396 1.00 78.12 118 GLY A C 1
ATOM 944 O O . GLY A 1 118 ? -16.387 -10.483 -1.492 1.00 78.12 118 GLY A O 1
#